Protein AF-A0A1F5BVP2-F1 (afdb_monomer_lite)

Secondary structure (DSSP, 8-state):
-PPPPHHHHHHHHHHHHHHHHSB--SEEEEEEEEEEE-SSSTT--HHHHEEEEEEEEEESPPBPTT-----TT---------TTTHHHHHHTT---STTHHHHHHHHHHHHTT-----STT--------SSSS--

Structure (mmCIF, N/CA/C/O backbone):
data_AF-A0A1F5BVP2-F1
#
_entry.id   AF-A0A1F5BVP2-F1
#
loop_
_atom_site.group_PDB
_atom_site.id
_atom_site.type_symbol
_atom_site.label_atom_id
_atom_site.label_alt_id
_atom_site.label_comp_id
_atom_site.label_asym_id
_atom_site.label_entity_id
_atom_site.label_seq_id
_atom_site.pdbx_PDB_ins_code
_atom_site.Cartn_x
_atom_site.Cartn_y
_atom_site.Cartn_z
_atom_site.occupancy
_atom_site.B_iso_or_equiv
_atom_site.auth_seq_id
_atom_site.auth_comp_id
_atom_site.auth_asym_id
_atom_site.auth_atom_id
_atom_site.pdbx_PDB_model_num
ATOM 1 N N . MET A 1 1 ? 23.539 3.554 -9.976 1.00 44.59 1 MET A N 1
ATOM 2 C CA . MET A 1 1 ? 23.055 4.556 -8.999 1.00 44.59 1 MET A CA 1
ATOM 3 C C . MET A 1 1 ? 23.139 3.922 -7.622 1.00 44.59 1 MET A C 1
ATOM 5 O O . MET A 1 1 ? 22.943 2.713 -7.576 1.00 44.59 1 MET A O 1
ATOM 9 N N . PRO A 1 2 ? 23.491 4.647 -6.545 1.00 49.22 2 PRO A N 1
ATOM 10 C CA . PRO A 1 2 ? 23.452 4.059 -5.210 1.00 49.22 2 PRO A CA 1
ATOM 11 C C . PRO A 1 2 ? 22.021 3.591 -4.922 1.00 49.22 2 PRO A C 1
ATOM 13 O O . PRO A 1 2 ? 21.069 4.352 -5.093 1.00 49.22 2 PRO A O 1
ATOM 16 N N . THR A 1 3 ? 21.877 2.311 -4.592 1.00 74.12 3 THR A N 1
ATOM 17 C CA . THR A 1 3 ? 20.592 1.690 -4.272 1.00 74.12 3 THR A CA 1
ATOM 18 C C . THR A 1 3 ? 20.177 2.165 -2.885 1.00 74.12 3 THR A C 1
ATOM 20 O O . THR A 1 3 ? 20.962 2.023 -1.948 1.00 74.12 3 THR A O 1
ATOM 23 N N . ALA A 1 4 ? 18.986 2.753 -2.756 1.00 81.56 4 ALA A N 1
ATOM 24 C CA . ALA A 1 4 ? 18.463 3.154 -1.452 1.00 81.56 4 ALA A CA 1
ATOM 25 C C . ALA A 1 4 ? 18.375 1.936 -0.517 1.00 81.56 4 ALA A C 1
ATOM 27 O O . ALA A 1 4 ? 18.059 0.827 -0.960 1.00 81.56 4 ALA A O 1
ATOM 28 N N . THR A 1 5 ? 18.662 2.128 0.768 1.00 89.56 5 THR A N 1
ATOM 29 C CA . THR A 1 5 ? 18.527 1.064 1.768 1.00 89.56 5 THR A CA 1
ATOM 30 C C . THR A 1 5 ? 17.052 0.780 2.062 1.00 89.56 5 THR A C 1
ATOM 32 O O . THR A 1 5 ? 16.172 1.596 1.787 1.00 89.56 5 THR A O 1
ATOM 35 N N . ALA A 1 6 ? 16.757 -0.378 2.660 1.00 87.94 6 ALA A N 1
ATOM 36 C CA . ALA A 1 6 ? 15.391 -0.712 3.070 1.00 87.94 6 ALA A CA 1
ATOM 37 C C . ALA A 1 6 ? 14.806 0.312 4.064 1.00 87.94 6 ALA A C 1
ATOM 39 O O . ALA A 1 6 ? 13.617 0.620 4.003 1.00 87.94 6 ALA A O 1
ATOM 40 N N . GLU A 1 7 ? 15.645 0.866 4.943 1.00 92.06 7 GLU A N 1
ATOM 41 C CA . GLU A 1 7 ? 15.257 1.909 5.897 1.00 92.06 7 GLU A CA 1
ATOM 42 C C . GLU A 1 7 ? 14.920 3.223 5.190 1.00 92.06 7 GLU A C 1
ATOM 44 O O . GLU A 1 7 ? 13.901 3.839 5.493 1.00 92.06 7 GLU A O 1
ATOM 49 N N . GLU A 1 8 ? 15.725 3.626 4.204 1.00 94.44 8 GLU A N 1
ATOM 50 C CA . GLU A 1 8 ? 15.470 4.831 3.409 1.00 94.44 8 GLU A CA 1
ATOM 51 C C . GLU A 1 8 ? 14.192 4.705 2.580 1.00 94.44 8 GLU A C 1
ATOM 53 O O . GLU A 1 8 ? 13.422 5.661 2.479 1.00 94.44 8 GLU A O 1
ATOM 58 N N . ILE A 1 9 ? 13.950 3.527 1.999 1.00 94.44 9 ILE A N 1
ATOM 59 C CA . ILE A 1 9 ? 12.724 3.237 1.251 1.00 94.44 9 ILE A CA 1
ATOM 60 C C . ILE A 1 9 ? 11.521 3.352 2.185 1.00 94.44 9 ILE A C 1
ATOM 62 O O . ILE A 1 9 ? 10.595 4.100 1.882 1.00 94.44 9 ILE A O 1
ATOM 66 N N . LEU A 1 10 ? 11.554 2.680 3.340 1.00 95.00 10 LEU A N 1
ATOM 67 C CA . LEU A 1 10 ? 10.464 2.735 4.311 1.00 95.00 10 LEU A CA 1
ATOM 68 C C . LEU A 1 10 ? 10.217 4.165 4.812 1.00 95.00 10 LEU A C 1
ATOM 70 O O . LEU A 1 10 ? 9.066 4.585 4.895 1.00 95.00 10 LEU A O 1
ATOM 74 N N . ALA A 1 11 ? 11.272 4.922 5.120 1.00 95.31 11 ALA A N 1
ATOM 75 C CA . ALA A 1 11 ? 11.150 6.305 5.575 1.00 95.31 11 ALA A CA 1
ATOM 76 C C . ALA A 1 11 ? 10.452 7.188 4.529 1.00 95.31 11 ALA A C 1
ATOM 78 O O . ALA A 1 11 ? 9.521 7.918 4.864 1.00 95.31 11 ALA A O 1
ATOM 79 N N . ARG A 1 12 ? 10.841 7.066 3.252 1.00 94.75 12 ARG A N 1
ATOM 80 C CA . ARG A 1 12 ? 10.196 7.791 2.146 1.00 94.75 12 ARG A CA 1
ATOM 81 C C . ARG A 1 12 ? 8.750 7.353 1.937 1.00 94.75 12 ARG A C 1
ATOM 83 O O . ARG A 1 12 ? 7.893 8.202 1.729 1.00 94.75 12 ARG A O 1
ATOM 90 N N . THR A 1 13 ? 8.463 6.054 2.028 1.00 94.69 13 THR A N 1
ATOM 91 C CA . THR A 1 13 ? 7.091 5.537 1.931 1.00 94.69 13 THR A CA 1
ATOM 92 C C . THR A 1 13 ? 6.204 6.117 3.031 1.00 94.69 13 THR A C 1
ATOM 94 O O . THR A 1 13 ? 5.114 6.595 2.726 1.00 94.69 13 THR A O 1
ATOM 97 N N . LYS A 1 14 ? 6.672 6.132 4.286 1.00 95.69 14 LYS A N 1
ATOM 98 C CA . LYS A 1 14 ? 5.942 6.734 5.412 1.00 95.69 14 LYS A CA 1
ATOM 99 C C . LYS A 1 14 ? 5.672 8.219 5.182 1.00 95.69 14 LYS A C 1
ATOM 101 O O . LYS A 1 14 ? 4.548 8.671 5.371 1.00 95.69 14 LYS A O 1
ATOM 106 N N . GLU A 1 15 ? 6.684 8.963 4.735 1.00 95.00 15 GLU A N 1
ATOM 107 C CA . GLU A 1 15 ? 6.562 10.396 4.457 1.00 95.00 15 GLU A CA 1
ATOM 108 C C . GLU A 1 15 ? 5.532 10.688 3.355 1.00 95.00 15 GLU A C 1
ATOM 110 O O . GLU A 1 15 ? 4.667 11.547 3.539 1.00 95.00 15 GLU A O 1
ATOM 115 N N . SER A 1 16 ? 5.601 9.981 2.222 1.00 93.81 16 SER A N 1
ATOM 116 C CA . SER A 1 16 ? 4.639 10.141 1.123 1.00 93.81 16 SER A CA 1
ATOM 117 C C . SER A 1 16 ? 3.224 9.781 1.563 1.00 93.81 16 SER A C 1
ATOM 119 O O . SER A 1 16 ? 2.304 10.578 1.390 1.00 93.81 16 SER A O 1
ATOM 121 N N . TYR A 1 17 ? 3.058 8.625 2.207 1.00 94.81 17 TYR A N 1
ATOM 122 C CA . TYR A 1 17 ? 1.751 8.149 2.643 1.00 94.81 17 TYR A CA 1
ATOM 123 C C . TYR A 1 17 ? 1.088 9.112 3.643 1.00 94.81 17 TYR A C 1
ATOM 125 O O . TYR A 1 17 ? -0.097 9.426 3.503 1.00 94.81 17 TYR A O 1
ATOM 133 N N . LEU A 1 18 ? 1.859 9.665 4.589 1.00 95.25 18 LEU A N 1
ATOM 134 C CA . LEU A 1 18 ? 1.386 10.685 5.527 1.00 95.25 18 LEU A CA 1
ATOM 135 C C . LEU A 1 18 ? 0.937 11.965 4.812 1.00 95.25 18 LEU A C 1
ATOM 137 O O . LEU A 1 18 ? -0.147 12.479 5.092 1.00 95.25 18 LEU A O 1
ATOM 141 N N . LYS A 1 19 ? 1.730 12.473 3.862 1.00 94.69 19 LYS A N 1
ATOM 142 C CA . LYS A 1 19 ? 1.380 13.686 3.104 1.00 94.69 19 LYS A CA 1
ATOM 143 C C . LYS A 1 19 ? 0.131 13.492 2.250 1.00 94.69 19 LYS A C 1
ATOM 145 O O . LYS A 1 19 ? -0.680 14.409 2.149 1.00 94.69 19 LYS A O 1
ATOM 150 N N . GLU A 1 20 ? -0.046 12.325 1.650 1.00 93.50 20 GLU A N 1
ATOM 151 C CA . GLU A 1 20 ? -1.159 12.056 0.736 1.00 93.50 20 GLU A CA 1
ATOM 152 C C . GLU A 1 20 ? -2.471 11.760 1.477 1.00 93.50 20 GLU A C 1
ATOM 154 O O . GLU A 1 20 ? -3.537 12.258 1.096 1.00 93.50 20 GLU A O 1
ATOM 159 N N . THR A 1 21 ? -2.397 11.007 2.579 1.00 93.56 21 THR A N 1
ATOM 160 C CA . THR A 1 21 ? -3.580 10.469 3.273 1.00 93.56 21 THR A CA 1
ATOM 161 C C . THR A 1 21 ? -3.860 11.127 4.626 1.00 93.56 21 THR A C 1
ATOM 163 O O . THR A 1 21 ? -5.012 11.179 5.060 1.00 93.56 21 THR A O 1
ATOM 166 N N . GLY A 1 22 ? -2.834 11.662 5.296 1.00 94.94 22 GLY A N 1
ATOM 167 C CA . GLY A 1 22 ? -2.902 12.143 6.680 1.00 94.94 22 GLY A CA 1
ATOM 168 C C . GLY A 1 22 ? -2.763 11.049 7.747 1.00 94.94 22 GLY A C 1
ATOM 169 O O . GLY A 1 22 ? -3.060 11.319 8.909 1.00 94.94 22 GLY A O 1
ATOM 170 N N . TYR A 1 23 ? -2.347 9.837 7.372 1.00 94.44 23 TYR A N 1
ATOM 171 C CA . TYR A 1 23 ? -2.111 8.711 8.282 1.00 94.44 23 TYR A CA 1
ATOM 172 C C . TYR A 1 23 ? -0.627 8.340 8.269 1.00 94.44 23 TYR A C 1
ATOM 174 O O . TYR A 1 23 ? -0.061 8.201 7.189 1.00 94.44 23 TYR A O 1
ATOM 182 N N . GLY A 1 24 ? 0.009 8.182 9.431 1.00 87.44 24 GLY A N 1
ATOM 183 C CA . GLY A 1 24 ? 1.472 8.041 9.507 1.00 87.44 24 GLY A CA 1
ATOM 184 C C . GLY A 1 24 ? 1.939 6.947 10.454 1.00 87.44 24 GLY A C 1
ATOM 185 O O . GLY A 1 24 ? 2.364 5.871 10.012 1.00 87.44 24 GLY A O 1
ATOM 186 N N . GLU A 1 25 ? 1.893 7.239 11.751 1.00 89.00 25 GLU A N 1
ATOM 187 C CA . GLU A 1 25 ? 2.333 6.314 12.799 1.00 89.00 25 GLU A CA 1
ATOM 188 C C . GLU A 1 25 ? 1.547 5.003 12.785 1.00 89.00 25 GLU A C 1
ATOM 190 O O . GLU A 1 25 ? 0.345 4.996 12.540 1.00 89.00 25 GLU A O 1
ATOM 195 N N . GLY A 1 26 ? 2.241 3.886 13.017 1.00 93.06 26 GLY A N 1
ATOM 196 C CA . GLY A 1 26 ? 1.667 2.542 12.980 1.00 93.06 26 GLY A CA 1
ATOM 197 C C . GLY A 1 26 ? 2.700 1.459 12.663 1.00 93.06 26 GLY A C 1
ATOM 198 O O . GLY A 1 26 ? 3.913 1.695 12.624 1.00 93.06 26 GLY A O 1
ATOM 199 N N . ASN A 1 27 ? 2.214 0.250 12.398 1.00 95.50 27 ASN A N 1
ATOM 200 C CA . ASN A 1 27 ? 3.040 -0.909 12.072 1.00 95.50 27 ASN A CA 1
ATOM 201 C C . ASN A 1 27 ? 3.220 -1.045 10.560 1.00 95.50 27 ASN A C 1
ATOM 203 O O . ASN A 1 27 ? 2.243 -1.010 9.819 1.00 95.50 27 ASN A O 1
ATOM 207 N N . TRP A 1 28 ? 4.457 -1.261 10.106 1.00 96.12 28 TRP A N 1
ATOM 208 C CA . TRP A 1 28 ? 4.796 -1.354 8.683 1.00 96.12 28 TRP A CA 1
ATOM 209 C C . TRP A 1 28 ? 5.530 -2.660 8.385 1.00 96.12 28 TRP A C 1
ATOM 211 O O . TRP A 1 28 ? 6.601 -2.924 8.927 1.00 96.12 28 TRP A O 1
ATOM 221 N N . SER A 1 29 ? 4.959 -3.480 7.506 1.00 95.31 29 SER A N 1
ATOM 222 C CA . SER A 1 29 ? 5.518 -4.768 7.088 1.00 95.31 29 SER A CA 1
ATOM 223 C C . SER A 1 29 ? 5.826 -4.767 5.599 1.00 95.31 29 SER A C 1
ATOM 225 O O . SER A 1 29 ? 4.946 -4.505 4.784 1.00 95.31 29 SER A O 1
ATOM 227 N N . TYR A 1 30 ? 7.057 -5.109 5.224 1.00 95.12 30 TYR A N 1
ATOM 228 C CA . TYR A 1 30 ? 7.437 -5.227 3.817 1.00 95.12 30 TYR A CA 1
ATOM 229 C C . TYR A 1 30 ? 6.758 -6.434 3.152 1.00 95.12 30 TYR A C 1
ATOM 231 O O . TYR A 1 30 ? 6.756 -7.537 3.706 1.00 95.12 30 TYR A O 1
ATOM 239 N N . LEU A 1 31 ? 6.190 -6.225 1.962 1.00 94.25 31 LEU A N 1
ATOM 240 C CA . LEU A 1 31 ? 5.498 -7.255 1.179 1.00 94.25 31 LEU A CA 1
ATOM 241 C C . LEU A 1 31 ? 6.309 -7.742 -0.031 1.00 94.25 31 LEU A C 1
ATOM 243 O O . LEU A 1 31 ? 5.982 -8.783 -0.595 1.00 94.25 31 LEU A O 1
ATOM 247 N N . GLY A 1 32 ? 7.360 -7.017 -0.423 1.00 92.00 32 GLY A N 1
ATOM 248 C CA . GLY A 1 32 ? 8.136 -7.278 -1.635 1.00 92.00 32 GLY A CA 1
ATOM 249 C C . GLY A 1 32 ? 8.161 -6.066 -2.563 1.00 92.00 32 GLY A C 1
ATOM 250 O O . GLY A 1 32 ? 7.814 -4.956 -2.166 1.00 92.00 32 GLY A O 1
ATOM 251 N N . HIS A 1 33 ? 8.576 -6.274 -3.807 1.00 92.38 33 HIS A N 1
ATOM 252 C CA . HIS A 1 33 ? 8.532 -5.249 -4.845 1.00 92.38 33 HIS A CA 1
ATOM 253 C C . HIS A 1 33 ? 8.118 -5.863 -6.179 1.00 92.38 33 HIS A C 1
ATOM 255 O O . HIS A 1 33 ? 8.280 -7.066 -6.389 1.00 92.38 33 HIS A O 1
ATOM 261 N N . VAL A 1 34 ? 7.608 -5.022 -7.070 1.00 89.06 34 VAL A N 1
ATOM 262 C CA . VAL A 1 34 ? 7.450 -5.340 -8.492 1.00 89.06 34 VAL A CA 1
ATOM 263 C C . VAL A 1 34 ? 8.311 -4.394 -9.315 1.00 89.06 34 VAL A C 1
ATOM 265 O O . VAL A 1 34 ? 8.568 -3.266 -8.897 1.00 89.06 34 VAL A O 1
ATOM 268 N N . MET A 1 35 ? 8.764 -4.844 -10.478 1.00 87.81 35 MET A N 1
ATOM 269 C CA . MET A 1 35 ? 9.466 -3.980 -11.421 1.00 87.81 35 MET A CA 1
ATOM 270 C C . MET A 1 35 ? 8.435 -3.251 -12.280 1.00 87.81 35 MET A C 1
ATOM 272 O O . MET A 1 35 ? 7.626 -3.892 -12.949 1.00 87.81 35 MET A O 1
ATOM 276 N N . ILE A 1 36 ? 8.453 -1.919 -12.255 1.00 83.62 36 ILE A N 1
ATOM 277 C CA . ILE A 1 36 ? 7.587 -1.074 -13.083 1.00 83.62 36 ILE A CA 1
ATOM 278 C C . ILE A 1 36 ? 8.382 -0.477 -14.240 1.00 83.62 36 ILE A C 1
ATOM 280 O O . ILE A 1 36 ? 9.503 -0.001 -14.057 1.00 83.62 36 ILE A O 1
ATOM 284 N N . GLU A 1 37 ? 7.811 -0.506 -15.441 1.00 77.88 37 GLU A N 1
ATOM 285 C CA . GLU A 1 37 ? 8.425 0.101 -16.620 1.00 77.88 37 GLU A CA 1
ATOM 286 C C . GLU A 1 37 ? 8.486 1.627 -16.463 1.00 77.88 37 GLU A C 1
ATOM 288 O O . GLU A 1 37 ? 7.525 2.266 -16.040 1.00 77.88 37 GLU A O 1
ATOM 293 N N . THR A 1 38 ? 9.615 2.235 -16.831 1.00 69.31 38 THR A N 1
ATOM 294 C CA . THR A 1 38 ? 9.805 3.690 -16.718 1.00 69.31 38 THR A CA 1
ATOM 295 C C . THR A 1 38 ? 9.437 4.470 -17.980 1.00 69.31 38 THR A C 1
ATOM 297 O O . THR A 1 38 ? 9.643 5.682 -18.027 1.00 69.31 38 THR A O 1
ATOM 300 N N . GLY A 1 39 ? 8.935 3.800 -19.028 1.00 63.16 39 GLY A N 1
ATOM 301 C CA . GLY A 1 39 ? 8.502 4.400 -20.301 1.00 63.16 39 GLY A CA 1
ATOM 302 C C . GLY A 1 39 ? 9.588 5.168 -21.071 1.00 63.16 39 GLY A C 1
ATOM 303 O O . GLY A 1 39 ? 9.313 5.788 -22.098 1.00 63.16 39 GLY A O 1
ATOM 304 N N . LYS A 1 40 ? 10.834 5.160 -20.582 1.00 60.72 40 LYS A N 1
ATOM 305 C CA . LYS A 1 40 ? 11.930 6.000 -21.079 1.00 60.72 40 LYS A CA 1
ATOM 306 C C . LYS A 1 40 ? 12.545 5.473 -22.379 1.00 60.72 40 LYS A C 1
ATOM 308 O O . LYS A 1 40 ? 13.167 6.240 -23.112 1.00 60.72 40 LYS A O 1
ATOM 313 N N . TYR A 1 41 ? 12.356 4.190 -22.682 1.00 61.06 41 TYR A N 1
ATOM 314 C CA . TYR A 1 41 ? 12.954 3.519 -23.833 1.00 61.06 41 TYR A CA 1
ATOM 315 C C . TYR A 1 41 ? 11.909 2.638 -24.526 1.00 61.06 41 TYR A C 1
ATOM 317 O O . TYR A 1 41 ? 11.343 1.740 -23.912 1.00 61.06 41 TYR A O 1
ATOM 325 N N . ARG A 1 42 ? 11.639 2.885 -25.817 1.00 58.44 42 ARG A N 1
ATOM 326 C CA . ARG A 1 42 ? 10.715 2.045 -26.599 1.00 58.44 42 ARG A CA 1
ATOM 327 C C . ARG A 1 42 ? 11.263 0.620 -26.696 1.00 58.44 42 ARG A C 1
ATOM 329 O O . ARG A 1 42 ? 12.360 0.436 -27.215 1.00 58.44 42 ARG A O 1
ATOM 336 N N . GLY A 1 43 ? 10.474 -0.361 -26.257 1.00 61.25 43 GLY A N 1
ATOM 337 C CA . GLY A 1 43 ? 10.827 -1.784 -26.308 1.00 61.25 43 GLY A CA 1
ATOM 338 C C . GLY A 1 43 ? 11.653 -2.286 -25.120 1.00 61.25 43 GLY A C 1
ATOM 339 O O . GLY A 1 43 ? 12.064 -3.440 -25.136 1.00 61.25 43 GLY A O 1
ATOM 340 N N . ALA A 1 44 ? 11.894 -1.447 -24.110 1.00 61.28 44 ALA A N 1
ATOM 341 C CA . ALA A 1 44 ? 12.541 -1.859 -22.873 1.00 61.28 44 ALA A CA 1
ATOM 342 C C . ALA A 1 44 ? 11.537 -2.509 -21.918 1.00 61.28 44 ALA A C 1
ATOM 344 O O . ALA A 1 44 ? 10.546 -1.884 -21.546 1.00 61.28 44 ALA A O 1
ATOM 345 N N . GLY A 1 45 ? 11.819 -3.738 -21.489 1.00 65.19 45 GLY A N 1
ATOM 346 C CA . GLY A 1 45 ? 11.042 -4.392 -20.443 1.00 65.19 45 GLY A CA 1
ATOM 347 C C . GLY A 1 45 ? 11.418 -3.894 -19.038 1.00 65.19 45 GLY A C 1
ATOM 348 O O . GLY A 1 45 ? 12.472 -3.272 -18.850 1.00 65.19 45 GLY A O 1
ATOM 349 N N . PRO A 1 46 ? 10.602 -4.211 -18.016 1.00 70.56 46 PRO A N 1
ATOM 350 C CA . PRO A 1 46 ? 10.940 -3.959 -16.614 1.00 70.56 46 PRO A CA 1
ATOM 351 C C . PRO A 1 46 ? 12.280 -4.575 -16.174 1.00 70.56 46 PRO A C 1
ATOM 353 O O . P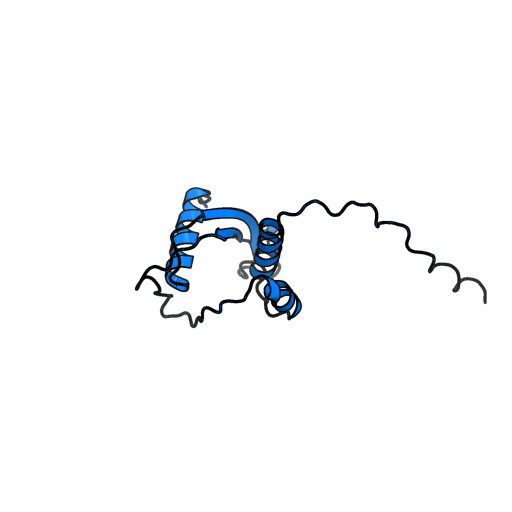RO A 1 46 ? 12.920 -4.046 -15.268 1.00 70.56 46 PRO A O 1
ATOM 356 N N . ASP A 1 47 ? 12.726 -5.644 -16.835 1.00 71.19 47 ASP A N 1
ATOM 357 C CA . ASP A 1 47 ? 13.988 -6.327 -16.527 1.00 71.19 47 ASP A CA 1
ATOM 358 C C . ASP A 1 47 ? 15.229 -5.529 -16.961 1.00 71.19 47 ASP A C 1
ATOM 360 O O . ASP A 1 47 ? 16.274 -5.608 -16.317 1.00 71.19 47 ASP A O 1
ATOM 364 N N . ASP A 1 48 ? 15.108 -4.712 -18.012 1.00 69.62 48 ASP A N 1
ATOM 365 C CA . ASP A 1 48 ? 16.224 -3.931 -18.556 1.00 69.62 48 ASP A CA 1
ATOM 366 C C . ASP A 1 48 ? 16.270 -2.509 -17.977 1.00 69.62 48 ASP A C 1
ATOM 368 O O . ASP A 1 48 ? 17.340 -1.937 -17.750 1.00 69.62 48 ASP A O 1
ATOM 372 N N . HIS A 1 49 ? 15.093 -1.912 -17.751 1.00 71.62 49 HIS A N 1
ATOM 373 C CA . HIS A 1 49 ? 14.951 -0.492 -17.410 1.00 71.62 49 HIS A CA 1
ATOM 374 C C . HIS A 1 49 ? 13.830 -0.196 -16.403 1.00 71.62 49 HIS A C 1
ATOM 376 O O . HIS A 1 49 ? 13.378 0.952 -16.286 1.00 71.62 49 HIS A O 1
ATOM 382 N N . GLY A 1 50 ? 13.358 -1.213 -15.686 1.00 77.12 50 GLY A N 1
ATOM 383 C CA . GLY A 1 50 ? 12.349 -1.033 -14.657 1.00 77.12 50 GLY A CA 1
ATOM 384 C C . GLY A 1 50 ? 12.902 -0.379 -13.394 1.00 77.12 50 GLY A C 1
ATOM 385 O O . GLY A 1 50 ? 14.096 -0.436 -13.094 1.00 77.12 50 GLY A O 1
ATOM 386 N N . LEU A 1 51 ? 12.006 0.236 -12.629 1.00 84.12 51 LEU A N 1
ATOM 387 C CA . LEU A 1 51 ? 12.275 0.651 -11.256 1.00 84.12 51 LEU A CA 1
ATOM 388 C C . LEU A 1 51 ? 11.529 -0.268 -10.288 1.00 84.12 51 LEU A C 1
ATOM 390 O O . LEU A 1 51 ? 10.404 -0.669 -10.582 1.00 84.12 51 LEU A O 1
ATOM 394 N N . PRO A 1 52 ? 12.119 -0.597 -9.131 1.00 88.19 52 PRO A N 1
ATOM 395 C CA . PRO A 1 52 ? 11.415 -1.366 -8.121 1.00 88.19 52 PRO A CA 1
ATOM 396 C C . PRO A 1 52 ? 10.366 -0.487 -7.424 1.00 88.19 52 PRO A C 1
ATOM 398 O O . PRO A 1 52 ? 10.693 0.505 -6.772 1.00 88.19 52 PRO A O 1
ATOM 401 N N . ALA A 1 53 ? 9.099 -0.880 -7.526 1.00 89.94 53 ALA A N 1
ATOM 402 C CA . ALA A 1 53 ? 8.010 -0.367 -6.707 1.00 89.94 53 ALA A CA 1
ATOM 403 C C . ALA A 1 53 ? 7.886 -1.240 -5.451 1.00 89.94 53 ALA A C 1
ATOM 405 O O . ALA A 1 53 ? 7.369 -2.359 -5.499 1.00 89.94 53 ALA A O 1
ATOM 406 N N . HIS A 1 54 ? 8.416 -0.748 -4.332 1.00 93.12 54 HIS A N 1
ATOM 407 C CA . HIS A 1 54 ? 8.390 -1.442 -3.045 1.00 93.12 54 HIS A CA 1
ATOM 408 C C . HIS A 1 54 ? 7.014 -1.328 -2.381 1.00 93.12 54 HIS A C 1
ATOM 410 O O . HIS A 1 54 ? 6.442 -0.244 -2.302 1.00 93.12 54 HIS A O 1
ATOM 416 N N . MET A 1 55 ? 6.501 -2.449 -1.877 1.00 94.56 55 MET A N 1
ATOM 417 C CA . MET A 1 55 ? 5.154 -2.571 -1.320 1.00 94.56 55 MET A CA 1
ATOM 418 C C . MET A 1 55 ? 5.209 -2.862 0.178 1.00 94.56 55 MET A C 1
ATOM 420 O O . MET A 1 55 ? 6.016 -3.673 0.644 1.00 94.56 55 MET A O 1
ATOM 424 N N . PHE A 1 56 ? 4.302 -2.241 0.927 1.00 95.75 56 PHE A N 1
ATOM 425 C CA . PHE A 1 56 ? 4.211 -2.375 2.375 1.00 95.75 56 PHE A CA 1
ATOM 426 C C . PHE A 1 56 ? 2.755 -2.552 2.805 1.00 95.75 56 PHE A C 1
ATOM 428 O O . PHE A 1 56 ? 1.851 -1.960 2.224 1.00 95.75 56 PHE A O 1
ATOM 435 N N . LEU A 1 57 ? 2.543 -3.347 3.851 1.00 95.81 57 LEU A N 1
ATOM 436 C CA . LEU A 1 57 ? 1.302 -3.377 4.612 1.00 95.81 57 LEU A CA 1
ATOM 437 C C . LEU A 1 57 ? 1.476 -2.477 5.834 1.00 95.81 57 LEU A C 1
ATOM 439 O O . LEU A 1 57 ? 2.321 -2.765 6.685 1.00 95.81 57 LEU A O 1
ATOM 443 N N . ALA A 1 58 ? 0.664 -1.428 5.910 1.00 95.88 58 ALA A N 1
ATOM 444 C CA . ALA A 1 58 ? 0.553 -0.574 7.081 1.00 95.88 58 ALA A CA 1
ATOM 445 C C . ALA A 1 58 ? -0.709 -0.937 7.882 1.00 95.88 58 ALA A C 1
ATOM 447 O O . ALA A 1 58 ? -1.788 -1.087 7.308 1.00 95.88 58 ALA A O 1
ATOM 448 N N . THR A 1 59 ? -0.585 -1.098 9.198 1.00 95.19 59 THR A N 1
ATOM 449 C CA . THR A 1 59 ? -1.699 -1.429 10.104 1.00 95.19 59 THR A CA 1
ATOM 450 C C . THR A 1 59 ? -1.648 -0.576 11.359 1.00 95.19 59 THR A C 1
ATOM 452 O O . THR A 1 59 ? -0.573 -0.123 11.743 1.00 95.19 59 THR A O 1
ATOM 455 N N . GLU A 1 60 ? -2.798 -0.420 12.023 1.00 94.69 60 GLU A N 1
ATOM 456 C CA . GLU A 1 60 ? -2.917 0.382 13.255 1.00 94.69 60 GLU A CA 1
ATOM 457 C C . GLU A 1 60 ? -2.445 1.824 13.036 1.00 94.69 60 GLU A C 1
ATOM 459 O O . GLU A 1 60 ? -1.727 2.394 13.848 1.00 94.69 60 GLU A O 1
ATOM 464 N N . LEU A 1 61 ? -2.821 2.380 11.882 1.00 94.81 61 LEU A N 1
ATOM 465 C CA . LEU A 1 61 ? -2.417 3.716 11.485 1.00 94.81 61 LEU A CA 1
ATOM 466 C C . LEU A 1 61 ? -3.153 4.789 12.289 1.00 94.81 61 LEU A C 1
ATOM 468 O O . LEU A 1 61 ? -4.386 4.791 12.354 1.00 94.81 61 LEU A O 1
ATOM 472 N N . GLU A 1 62 ? -2.405 5.750 12.813 1.00 93.94 62 GLU A N 1
ATOM 473 C CA . GLU A 1 62 ? -2.947 6.926 13.481 1.00 93.94 62 GLU A CA 1
ATOM 474 C C . GLU A 1 62 ? -3.111 8.092 12.505 1.00 93.94 62 GLU A C 1
ATOM 476 O O . GLU A 1 62 ? -2.300 8.311 11.601 1.00 93.94 62 GLU A O 1
ATOM 481 N N . LYS A 1 63 ? -4.196 8.848 12.690 1.00 93.19 63 LYS A N 1
ATOM 482 C CA . LYS A 1 63 ? -4.462 10.054 11.910 1.00 93.19 63 LYS A CA 1
ATOM 483 C C . LYS A 1 63 ? -3.743 11.241 12.535 1.00 93.19 63 LYS A C 1
ATOM 485 O O . LYS A 1 63 ? -3.992 11.581 13.690 1.00 93.19 63 LYS A O 1
ATOM 490 N N . GLU A 1 64 ? -2.964 11.946 11.730 1.00 93.38 64 GLU A N 1
ATOM 491 C CA . GLU A 1 64 ? -2.229 13.131 12.157 1.00 93.38 64 GLU A CA 1
ATOM 492 C C . GLU A 1 64 ? -2.921 14.400 11.648 1.00 93.38 64 GLU A C 1
ATOM 494 O O . GLU A 1 64 ? -3.068 14.651 10.445 1.00 93.38 64 GLU A O 1
ATOM 499 N N . ALA A 1 65 ? -3.401 15.219 12.585 1.00 87.94 65 ALA A N 1
ATOM 500 C CA . ALA A 1 65 ? -4.131 16.435 12.258 1.00 87.94 65 ALA A CA 1
ATOM 501 C C . ALA A 1 65 ? -3.244 17.425 11.482 1.00 87.94 65 ALA A C 1
ATOM 503 O O . ALA A 1 65 ? -2.175 17.814 11.940 1.00 87.94 65 ALA A O 1
ATOM 504 N N . GLY A 1 66 ? -3.717 17.862 10.311 1.00 87.19 66 GLY A N 1
ATOM 505 C CA . GLY A 1 66 ? -3.012 18.840 9.475 1.00 87.19 66 GLY A CA 1
ATOM 506 C C . GLY A 1 66 ? -1.815 18.290 8.690 1.00 87.19 66 GLY A C 1
ATOM 507 O O . GLY A 1 66 ? -1.170 19.062 7.989 1.00 87.19 66 GLY A O 1
ATOM 508 N 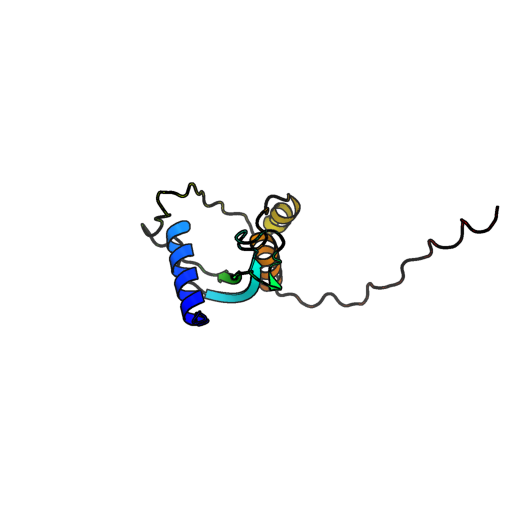N . ALA A 1 67 ? -1.535 16.984 8.763 1.00 90.69 67 ALA A N 1
ATOM 509 C CA . ALA A 1 67 ? -0.406 16.379 8.055 1.00 90.69 67 ALA A CA 1
ATOM 510 C C . ALA A 1 67 ? -0.669 16.152 6.556 1.00 90.69 67 ALA A C 1
ATOM 512 O O . ALA A 1 67 ? 0.264 16.177 5.752 1.00 90.69 67 ALA A O 1
ATOM 513 N N . ARG A 1 68 ? -1.941 15.977 6.165 1.00 91.69 68 ARG A N 1
ATOM 514 C CA . ARG A 1 68 ? -2.322 15.805 4.758 1.00 91.69 68 ARG A CA 1
ATOM 515 C C . ARG A 1 68 ? -2.011 17.073 3.958 1.00 91.69 68 ARG A C 1
ATOM 517 O O . ARG A 1 68 ? -2.677 18.096 4.112 1.00 91.69 68 ARG A O 1
ATOM 524 N N . ASN A 1 69 ? -1.036 16.968 3.068 1.00 92.00 69 ASN A N 1
ATOM 525 C CA . ASN A 1 69 ? -0.533 18.022 2.200 1.00 92.00 69 ASN A CA 1
ATOM 526 C C . ASN A 1 69 ? 0.036 17.400 0.902 1.00 92.00 69 ASN A C 1
ATOM 528 O O . ASN A 1 69 ? 1.261 17.352 0.739 1.00 92.00 69 ASN A O 1
ATOM 532 N N . PRO A 1 70 ? -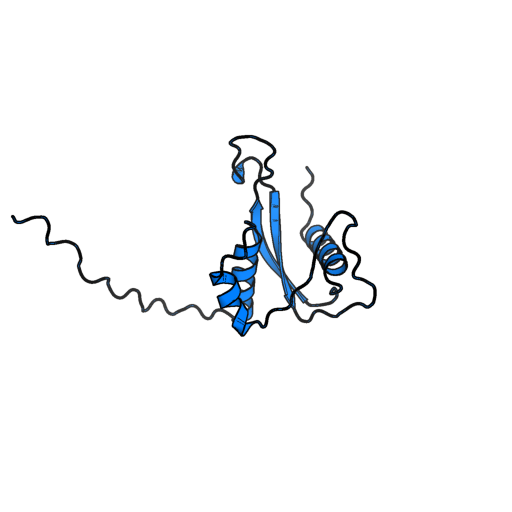0.827 16.876 0.006 1.00 89.25 70 PRO A N 1
ATOM 533 C CA . PRO A 1 70 ? -0.396 16.278 -1.256 1.00 89.25 70 PRO A CA 1
ATOM 534 C C . PRO A 1 70 ? 0.285 17.315 -2.157 1.00 89.25 70 PRO A C 1
ATOM 536 O O . PRO A 1 70 ? 0.168 18.529 -1.953 1.00 89.25 70 PRO A O 1
ATOM 539 N N . ASN A 1 71 ? 1.005 16.846 -3.175 1.00 89.25 71 ASN A N 1
ATOM 540 C CA . ASN A 1 71 ? 1.662 17.735 -4.123 1.00 89.25 71 ASN A CA 1
ATOM 541 C C . ASN A 1 71 ? 0.628 18.632 -4.823 1.00 89.25 71 ASN A C 1
ATOM 543 O O . ASN A 1 71 ? -0.427 18.175 -5.250 1.00 89.25 71 ASN A O 1
ATOM 547 N N . LYS A 1 72 ? 0.942 19.920 -5.000 1.00 88.94 72 LYS A N 1
ATOM 548 C CA . LYS A 1 72 ? 0.025 20.899 -5.615 1.00 88.94 72 LYS A CA 1
ATOM 549 C C . LYS A 1 72 ? -0.367 20.554 -7.055 1.00 88.94 72 LYS A C 1
ATOM 551 O O . LYS A 1 72 ? -1.362 21.073 -7.547 1.00 88.94 72 LYS A O 1
ATOM 556 N N . ASN A 1 73 ? 0.433 19.724 -7.720 1.00 91.56 73 ASN A N 1
ATOM 557 C CA . ASN A 1 73 ? 0.190 19.271 -9.087 1.00 91.56 73 ASN A CA 1
ATOM 558 C C . ASN A 1 73 ? -0.593 17.947 -9.157 1.00 91.56 73 ASN A C 1
ATOM 560 O O . ASN A 1 73 ? -0.830 17.450 -10.254 1.00 91.56 73 ASN A O 1
ATOM 564 N N . GLU A 1 74 ? -0.976 17.368 -8.018 1.00 84.62 74 GLU A N 1
ATOM 565 C CA . GLU A 1 74 ? -1.723 16.114 -7.934 1.00 84.62 74 GLU A CA 1
ATOM 566 C C . GLU A 1 74 ? -3.169 16.389 -7.516 1.00 84.62 74 GLU A C 1
ATOM 568 O O . GLU A 1 74 ? -3.439 17.093 -6.542 1.00 84.62 74 GLU A O 1
ATOM 573 N N . ILE A 1 75 ? -4.115 15.811 -8.255 1.00 86.62 75 ILE A N 1
ATOM 574 C CA . ILE A 1 75 ? -5.521 15.762 -7.856 1.00 86.62 75 ILE A CA 1
ATOM 575 C C . ILE A 1 75 ? -5.752 14.370 -7.291 1.00 86.62 75 ILE A C 1
ATOM 577 O O . ILE A 1 75 ? -5.672 13.383 -8.018 1.00 86.62 75 ILE A O 1
ATOM 581 N N . MET A 1 76 ? -6.008 14.300 -5.989 1.00 86.94 76 MET A N 1
ATOM 582 C CA . MET A 1 76 ? -6.138 13.036 -5.279 1.00 86.94 76 MET A CA 1
ATOM 583 C C . MET A 1 76 ? -7.221 13.122 -4.211 1.00 86.94 76 MET A C 1
ATOM 585 O O . MET A 1 76 ? -7.301 14.095 -3.451 1.00 86.94 76 MET A O 1
ATOM 589 N N . GLU A 1 77 ? -8.006 12.056 -4.122 1.00 87.50 77 GLU A N 1
ATOM 590 C CA . GLU A 1 77 ? -8.986 11.812 -3.074 1.00 87.50 77 GLU A CA 1
ATOM 591 C C . GLU A 1 77 ? -8.660 10.485 -2.383 1.00 87.50 77 GLU A C 1
ATOM 593 O O . GLU A 1 77 ? -8.236 9.526 -3.027 1.00 87.50 77 GLU A O 1
ATOM 598 N N . THR A 1 78 ? -8.827 10.441 -1.062 1.00 87.69 78 THR A N 1
ATOM 599 C CA . THR A 1 78 ? -8.621 9.221 -0.276 1.00 87.69 78 THR A CA 1
ATOM 600 C C . THR A 1 78 ? -9.974 8.589 0.008 1.00 87.69 78 THR A C 1
ATOM 602 O O . THR A 1 78 ? -10.800 9.182 0.701 1.00 87.69 78 THR A O 1
ATOM 605 N N . VAL A 1 79 ? -10.180 7.378 -0.504 1.00 89.31 79 VAL A N 1
ATOM 606 C CA . VAL A 1 79 ? -11.389 6.584 -0.271 1.00 89.31 79 VAL A CA 1
ATOM 607 C C . VAL A 1 79 ? -11.052 5.431 0.665 1.00 89.31 79 VAL A C 1
ATOM 609 O O . VAL A 1 79 ? -10.059 4.733 0.470 1.00 89.31 79 VAL A O 1
ATOM 612 N N . PHE A 1 80 ? -11.891 5.231 1.678 1.00 91.06 80 PHE A N 1
ATOM 613 C CA . PHE A 1 80 ? -11.783 4.102 2.596 1.00 91.06 80 PHE A CA 1
ATOM 614 C C . PHE A 1 80 ? -12.800 3.043 2.206 1.00 91.06 80 PHE A C 1
ATOM 616 O O . PHE A 1 80 ? -13.981 3.346 2.050 1.00 91.06 80 PHE A O 1
ATOM 623 N N . VAL A 1 81 ? -12.330 1.809 2.072 1.00 90.38 81 VAL A N 1
ATOM 624 C CA . VAL A 1 81 ? -13.158 0.656 1.725 1.00 90.38 81 VAL A CA 1
ATOM 625 C C . VAL A 1 81 ? -13.076 -0.352 2.873 1.00 90.38 81 VAL A C 1
ATOM 627 O O . VAL A 1 81 ? -11.964 -0.656 3.321 1.00 90.38 81 VAL A O 1
ATOM 630 N N . PRO A 1 82 ? -14.212 -0.870 3.367 1.00 91.69 82 PRO A N 1
ATOM 631 C CA . PRO A 1 82 ? -14.227 -1.984 4.306 1.00 91.69 82 PRO A CA 1
ATOM 632 C C . PRO A 1 82 ? -13.443 -3.197 3.779 1.00 91.69 82 PRO A C 1
ATOM 634 O O . PRO A 1 82 ? -13.475 -3.531 2.596 1.00 91.69 82 PRO A O 1
ATOM 637 N N . LEU A 1 83 ? -12.698 -3.868 4.659 1.00 89.56 83 LEU A N 1
ATOM 638 C CA . LEU A 1 83 ? -11.796 -4.956 4.257 1.00 89.56 83 LEU A CA 1
ATOM 639 C C . LEU A 1 83 ? -12.537 -6.163 3.651 1.00 89.56 83 LEU A C 1
ATOM 641 O O . LEU A 1 83 ? -11.995 -6.868 2.796 1.00 89.56 83 LEU A O 1
ATOM 645 N N . ASP A 1 84 ? -13.755 -6.422 4.112 1.00 89.12 84 ASP A N 1
ATOM 646 C CA . ASP A 1 84 ? -14.653 -7.463 3.616 1.00 89.12 84 ASP A 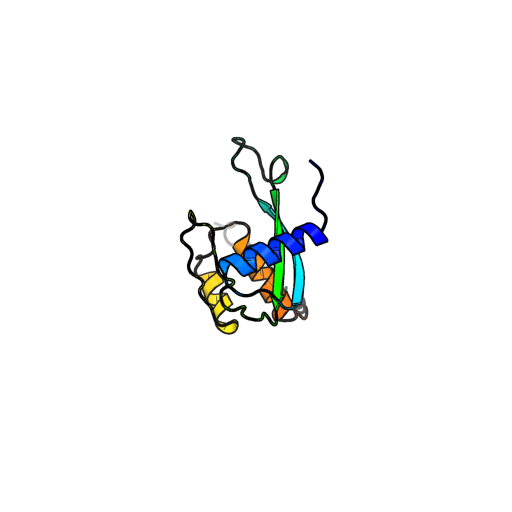CA 1
ATOM 647 C C . ASP A 1 84 ? -15.149 -7.184 2.191 1.00 89.12 84 ASP A C 1
ATOM 649 O O . ASP A 1 84 ? -15.213 -8.118 1.392 1.00 89.12 84 ASP A O 1
ATOM 653 N N . GLU A 1 85 ? -15.360 -5.915 1.839 1.00 90.75 85 GLU A N 1
ATOM 654 C CA . GLU A 1 85 ? -15.735 -5.458 0.489 1.00 90.75 85 GLU A CA 1
ATOM 655 C C . GLU A 1 85 ? -14.537 -5.382 -0.477 1.00 90.75 85 GLU A C 1
ATOM 657 O O . GLU A 1 85 ? -14.691 -5.280 -1.693 1.00 90.75 85 GLU A O 1
ATOM 662 N N . PHE A 1 86 ? -13.304 -5.454 0.031 1.00 90.06 86 PHE A N 1
ATOM 663 C CA . PHE A 1 86 ? -12.116 -5.165 -0.777 1.00 90.06 86 PHE A CA 1
ATOM 664 C C . PHE A 1 86 ? -11.842 -6.191 -1.893 1.00 90.06 86 PHE A C 1
ATOM 666 O O . PHE A 1 86 ? -11.160 -5.867 -2.863 1.00 90.06 86 PHE A O 1
ATOM 673 N N . ASN A 1 87 ? -12.370 -7.421 -1.789 1.00 89.94 87 ASN A N 1
ATOM 674 C CA . ASN A 1 87 ? -12.269 -8.389 -2.895 1.00 89.94 87 ASN A CA 1
ATOM 675 C C . ASN A 1 87 ? -13.118 -7.935 -4.093 1.00 89.94 87 ASN A C 1
ATOM 677 O O . ASN A 1 87 ? -12.639 -8.002 -5.220 1.00 89.94 87 ASN A O 1
ATOM 681 N N . ASP A 1 88 ? -14.300 -7.365 -3.846 1.00 91.31 88 ASP A N 1
ATOM 682 C CA . ASP A 1 88 ? -15.176 -6.854 -4.904 1.00 91.31 88 ASP A CA 1
ATOM 683 C C . ASP A 1 88 ? -14.534 -5.656 -5.621 1.00 91.31 88 ASP A C 1
ATOM 685 O O . ASP A 1 88 ? -14.649 -5.507 -6.838 1.00 91.31 88 ASP A O 1
ATOM 689 N N . VAL A 1 89 ? -13.780 -4.822 -4.892 1.00 90.69 89 VAL A N 1
ATOM 690 C CA . VAL A 1 89 ? -13.004 -3.721 -5.489 1.00 90.69 89 VAL A CA 1
ATOM 691 C C . VAL A 1 89 ? -11.888 -4.245 -6.389 1.00 90.69 89 VAL A C 1
ATOM 693 O O . VAL A 1 89 ? -11.669 -3.694 -7.467 1.00 90.69 89 VAL A O 1
ATOM 696 N N . ILE A 1 90 ? -11.197 -5.314 -5.997 1.00 90.06 90 ILE A N 1
ATOM 697 C CA . ILE A 1 90 ? -10.198 -5.953 -6.863 1.00 90.06 90 ILE A CA 1
ATOM 698 C C . ILE A 1 90 ? -10.861 -6.484 -8.140 1.00 90.06 90 ILE A C 1
ATOM 700 O O . ILE A 1 90 ? -10.393 -6.187 -9.241 1.00 90.06 90 ILE A O 1
ATOM 704 N N . ASP A 1 91 ? -11.978 -7.195 -7.996 1.00 90.06 91 ASP A N 1
ATOM 705 C CA . ASP A 1 91 ? -12.693 -7.824 -9.110 1.00 90.06 91 ASP A CA 1
ATOM 706 C C . ASP A 1 91 ? -13.364 -6.801 -10.043 1.00 90.06 91 ASP A C 1
ATOM 708 O O . ASP A 1 91 ? -13.584 -7.0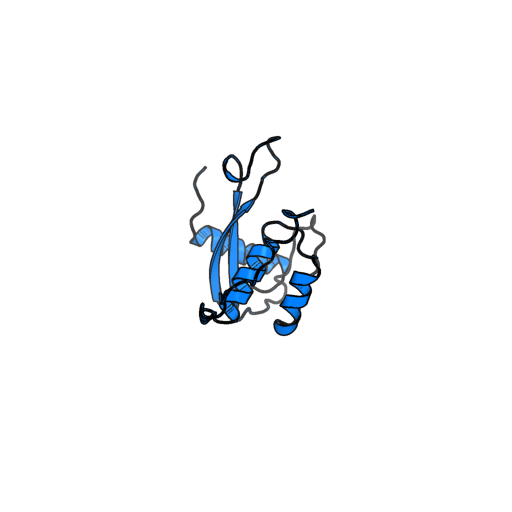80 -11.222 1.00 90.06 91 ASP A O 1
ATOM 712 N N . SER A 1 92 ? -13.627 -5.583 -9.558 1.00 92.12 92 SER A N 1
ATOM 713 C CA . SER A 1 92 ? -14.178 -4.486 -10.364 1.00 92.12 92 SER A CA 1
ATOM 714 C C . SER A 1 92 ? -13.242 -3.983 -11.472 1.00 92.12 92 SER A C 1
ATOM 716 O O . SER A 1 92 ? -13.685 -3.270 -12.373 1.00 92.12 92 SER A O 1
ATOM 718 N N . GLY A 1 93 ? -11.948 -4.318 -11.413 1.00 87.62 93 GLY A N 1
ATOM 719 C CA . GLY A 1 93 ? -10.954 -3.860 -12.386 1.00 87.62 93 GLY A CA 1
ATOM 720 C C . GLY A 1 93 ? -10.561 -2.385 -12.246 1.00 87.62 93 GLY A C 1
ATOM 721 O O . GLY A 1 93 ? -9.956 -1.832 -13.160 1.00 87.62 93 GLY A O 1
ATOM 722 N N . LEU A 1 94 ? -10.870 -1.735 -11.116 1.00 87.06 94 LEU A N 1
ATOM 723 C CA . LEU A 1 94 ? -10.495 -0.335 -10.863 1.00 87.06 94 LEU A CA 1
ATOM 724 C C . LEU A 1 94 ? -8.977 -0.124 -10.718 1.00 87.06 94 LEU A C 1
ATOM 726 O O . LEU A 1 94 ? -8.476 0.975 -10.963 1.00 87.06 94 LEU A O 1
ATOM 730 N N . PHE A 1 95 ? -8.225 -1.161 -10.341 1.00 84.81 95 PHE A N 1
ATOM 731 C CA . PHE A 1 95 ? -6.767 -1.097 -10.246 1.00 84.81 95 PHE A CA 1
ATOM 732 C C . PHE A 1 95 ? -6.116 -1.217 -11.627 1.00 84.81 95 PHE A C 1
ATOM 734 O O . PHE A 1 95 ? -5.863 -2.315 -12.117 1.00 84.81 95 PHE A O 1
ATOM 741 N N . MET A 1 96 ? -5.806 -0.071 -12.232 1.00 82.62 96 MET A N 1
ATOM 742 C CA . MET A 1 96 ? -5.126 0.000 -13.533 1.00 82.62 96 MET A CA 1
ATOM 743 C C . MET A 1 96 ? -3.597 0.045 -13.416 1.00 82.62 96 MET A C 1
ATOM 745 O O . MET A 1 96 ? -2.888 -0.252 -14.377 1.00 82.62 96 MET A O 1
ATOM 749 N N . GLU A 1 97 ? -3.074 0.439 -12.254 1.00 82.69 97 GLU A N 1
ATOM 750 C CA . GLU A 1 97 ? -1.635 0.552 -12.039 1.00 82.69 97 GLU A CA 1
ATOM 751 C C . GLU A 1 97 ? -1.005 -0.820 -11.767 1.00 82.69 97 GLU A C 1
ATOM 753 O O . GLU A 1 97 ? -1.467 -1.580 -10.912 1.00 82.69 97 GLU A O 1
ATOM 758 N N . ALA A 1 98 ? 0.103 -1.109 -12.455 1.00 81.75 98 ALA A N 1
ATOM 759 C CA . ALA A 1 98 ? 0.814 -2.385 -12.368 1.00 81.75 98 ALA A CA 1
ATOM 760 C C . ALA A 1 98 ? 1.298 -2.737 -10.948 1.00 81.75 98 ALA A C 1
ATOM 762 O O . ALA A 1 98 ? 1.481 -3.911 -10.634 1.00 81.75 98 ALA A O 1
ATOM 763 N N . SER A 1 99 ? 1.506 -1.736 -10.088 1.00 86.06 99 SER A N 1
ATOM 764 C CA . SER A 1 99 ? 1.931 -1.907 -8.696 1.00 86.06 99 SER A CA 1
ATOM 765 C C . SER A 1 99 ? 0.755 -2.137 -7.732 1.00 86.06 99 SER A C 1
ATOM 767 O O . SER A 1 99 ? 0.900 -2.851 -6.736 1.00 86.06 99 SER A O 1
ATOM 769 N N . ALA A 1 100 ? -0.422 -1.581 -8.033 1.00 88.81 100 ALA A N 1
ATOM 770 C CA . ALA A 1 100 ? -1.522 -1.480 -7.081 1.00 88.81 100 ALA A CA 1
ATOM 771 C C . ALA A 1 100 ? -2.239 -2.820 -6.860 1.00 88.81 100 ALA A C 1
ATOM 773 O O . ALA A 1 100 ? -2.475 -3.210 -5.715 1.00 88.81 100 ALA A O 1
ATOM 774 N N . LEU A 1 101 ? -2.517 -3.567 -7.935 1.00 90.50 101 LEU A N 1
ATOM 775 C CA . LEU A 1 101 ? -3.173 -4.875 -7.838 1.00 90.50 101 LEU A CA 1
ATOM 776 C C . LEU A 1 101 ? -2.312 -5.916 -7.085 1.00 90.50 101 LEU A C 1
ATOM 778 O O . LEU A 1 101 ? -2.824 -6.541 -6.150 1.00 90.50 101 LEU A O 1
ATOM 782 N N . PRO A 1 102 ? -1.010 -6.100 -7.397 1.00 91.25 102 PRO A N 1
ATOM 783 C CA . PRO A 1 102 ? -0.143 -6.972 -6.604 1.00 91.25 102 PRO A CA 1
ATOM 784 C C . PRO A 1 102 ? -0.060 -6.560 -5.130 1.00 91.25 102 PRO A C 1
ATOM 786 O O . PRO A 1 102 ? -0.114 -7.427 -4.256 1.00 91.25 102 PRO A O 1
ATOM 789 N N . CYS A 1 103 ? 0.025 -5.256 -4.844 1.00 93.25 103 CYS A N 1
ATOM 790 C CA . CYS A 1 103 ? 0.078 -4.741 -3.477 1.00 93.25 103 CYS A CA 1
ATOM 791 C C . CYS A 1 103 ? -1.184 -5.123 -2.688 1.00 93.25 103 CYS A C 1
ATOM 793 O O . CYS A 1 103 ? -1.089 -5.731 -1.619 1.00 93.25 103 CYS A O 1
ATOM 795 N N . ALA A 1 104 ? -2.360 -4.863 -3.265 1.00 92.12 104 ALA A N 1
ATOM 796 C CA . ALA A 1 104 ? -3.662 -5.212 -2.703 1.00 92.12 104 ALA A CA 1
ATOM 797 C C . ALA A 1 104 ? -3.783 -6.715 -2.391 1.00 92.12 104 ALA A C 1
ATOM 799 O O . ALA A 1 104 ? -4.142 -7.102 -1.276 1.00 92.12 104 ALA A O 1
ATOM 800 N N . LEU A 1 105 ? -3.425 -7.579 -3.346 1.00 91.56 105 LEU A N 1
ATOM 801 C CA . LEU A 1 105 ? -3.502 -9.035 -3.185 1.00 91.56 105 LEU A CA 1
ATOM 802 C C . LEU A 1 105 ? -2.543 -9.562 -2.107 1.00 91.56 105 LEU A C 1
ATOM 804 O O . LEU A 1 105 ? -2.923 -10.415 -1.297 1.00 91.56 105 LEU A O 1
ATOM 808 N N . LEU A 1 106 ? -1.305 -9.059 -2.065 1.00 93.12 106 LEU A N 1
ATOM 809 C CA . LEU A 1 106 ? -0.318 -9.446 -1.052 1.00 93.12 106 LEU A CA 1
ATOM 810 C C . LEU A 1 106 ? -0.737 -8.986 0.349 1.00 93.12 106 LEU A C 1
ATOM 812 O O . LEU A 1 106 ? -0.630 -9.764 1.303 1.00 93.12 106 LEU A O 1
ATOM 816 N N . ALA A 1 107 ? -1.262 -7.765 0.469 1.00 93.56 107 ALA A N 1
ATOM 817 C CA . ALA A 1 107 ? -1.797 -7.232 1.716 1.00 93.56 107 ALA A CA 1
ATOM 818 C C . ALA A 1 107 ? -2.972 -8.081 2.226 1.00 93.56 107 ALA A C 1
ATOM 820 O O . ALA A 1 107 ? -2.940 -8.547 3.368 1.00 93.56 107 ALA A O 1
ATOM 821 N N . LEU A 1 108 ? -3.957 -8.383 1.371 1.00 91.50 108 LEU A N 1
ATOM 822 C CA . LEU A 1 108 ? -5.083 -9.255 1.719 1.00 91.50 108 LEU A CA 1
ATOM 823 C C . LEU A 1 108 ? -4.624 -10.643 2.165 1.00 91.50 108 LEU A C 1
ATOM 825 O O . LEU A 1 108 ? -5.112 -11.162 3.170 1.00 91.50 108 LEU A O 1
ATOM 829 N N . ARG A 1 109 ? -3.668 -11.252 1.454 1.00 90.56 109 ARG A N 1
ATOM 830 C CA . ARG A 1 109 ? -3.113 -12.562 1.821 1.00 90.56 109 ARG A CA 1
ATOM 831 C C . ARG A 1 109 ? -2.459 -12.535 3.203 1.00 90.56 109 ARG A C 1
ATOM 833 O O . ARG A 1 109 ? -2.589 -13.503 3.956 1.00 90.56 109 ARG A O 1
ATOM 840 N N . LYS A 1 110 ? -1.752 -11.449 3.527 1.00 91.06 110 LYS A N 1
ATOM 841 C CA . LYS A 1 110 ? -1.090 -11.258 4.821 1.00 91.06 110 LYS A CA 1
ATOM 842 C C . LYS A 1 110 ? -2.109 -11.051 5.946 1.00 91.06 110 LYS A C 1
ATOM 844 O O . LYS A 1 110 ? -1.988 -11.710 6.973 1.00 91.06 110 LYS A O 1
ATOM 849 N N . LEU A 1 111 ? -3.129 -10.217 5.728 1.00 90.06 111 LEU A N 1
ATOM 850 C CA . LEU A 1 111 ? -4.193 -9.920 6.698 1.00 90.06 111 LEU A CA 1
ATOM 851 C C . LEU A 1 111 ? -5.100 -11.124 6.979 1.00 90.06 111 LEU A C 1
ATOM 853 O O . LEU A 1 111 ? -5.402 -11.413 8.132 1.00 90.06 111 LEU A O 1
ATOM 857 N N . LYS A 1 112 ? -5.480 -11.881 5.943 1.00 82.50 112 LYS A N 1
ATOM 858 C CA . LYS A 1 112 ? -6.275 -13.116 6.078 1.00 82.50 112 LYS A CA 1
ATOM 859 C C . LYS A 1 112 ? -5.469 -14.281 6.677 1.00 82.50 112 LYS A C 1
ATOM 861 O O . LYS A 1 112 ? -6.007 -15.375 6.831 1.00 82.50 112 LYS A O 1
ATOM 866 N N . GLY A 1 113 ? -4.187 -14.061 7.000 1.00 65.62 113 GLY A N 1
ATOM 867 C CA . GLY A 1 113 ? -3.328 -15.010 7.702 1.00 65.62 113 GLY A CA 1
ATOM 868 C C . GLY A 1 113 ? -3.267 -16.370 7.020 1.00 65.62 113 GLY A C 1
ATOM 869 O O . GLY A 1 113 ? -3.512 -17.367 7.690 1.00 65.62 113 GLY A O 1
ATOM 870 N N . PHE A 1 114 ? -3.005 -16.407 5.703 1.00 45.53 114 PHE A N 1
ATOM 871 C CA . PHE A 1 114 ? -3.118 -17.609 4.864 1.00 45.53 114 PHE A CA 1
ATOM 872 C C . PHE A 1 114 ? -2.578 -18.874 5.564 1.00 45.53 114 PHE A C 1
ATOM 874 O O . PHE A 1 114 ? -1.388 -19.185 5.498 1.00 45.53 114 PHE A O 1
ATOM 881 N N . LYS A 1 115 ? -3.482 -19.644 6.187 1.00 39.34 115 LYS A N 1
ATOM 882 C CA . LYS A 1 115 ? -3.348 -21.095 6.260 1.00 39.34 115 LYS A CA 1
ATOM 883 C C . LYS A 1 115 ? -3.391 -21.540 4.809 1.00 39.34 115 LYS A C 1
ATOM 885 O O . LYS A 1 115 ? -4.349 -21.224 4.108 1.00 39.34 115 LYS A O 1
ATOM 890 N N . SER A 1 116 ? -2.330 -22.196 4.350 1.00 37.84 116 SER A N 1
ATOM 891 C CA . SER A 1 116 ? -2.308 -22.848 3.044 1.00 37.84 116 SER A CA 1
ATOM 892 C C . SER A 1 116 ? -3.651 -23.532 2.795 1.00 37.84 116 SER A C 1
ATOM 894 O O . SER A 1 116 ? -4.080 -24.330 3.633 1.00 37.84 116 SER A O 1
ATOM 896 N N . MET A 1 117 ? -4.307 -23.248 1.669 1.00 34.75 117 MET A N 1
ATOM 897 C CA . MET A 1 117 ? -5.322 -24.171 1.169 1.00 34.75 117 MET A CA 1
ATOM 898 C C . MET A 1 117 ? -4.693 -25.571 1.163 1.00 34.75 117 MET A C 1
ATOM 900 O O . MET A 1 117 ? -3.592 -25.711 0.618 1.00 34.75 117 MET A O 1
ATOM 904 N N . PRO A 1 118 ? -5.306 -26.592 1.789 1.00 39.25 118 PRO A N 1
ATOM 905 C CA . PRO A 1 118 ? -4.844 -27.949 1.587 1.00 39.25 118 PRO A CA 1
ATOM 906 C C . PRO A 1 118 ? -4.934 -28.234 0.089 1.00 39.25 118 PRO A C 1
ATOM 908 O O . PRO A 1 118 ? -5.969 -28.027 -0.542 1.00 39.25 118 PRO A O 1
ATOM 911 N N . THR A 1 119 ? -3.834 -28.708 -0.482 1.00 46.75 119 THR A N 1
ATOM 912 C CA . THR A 1 119 ? -3.674 -29.126 -1.882 1.00 46.75 119 THR A CA 1
ATOM 913 C C . THR A 1 119 ? -4.577 -30.307 -2.277 1.00 46.75 119 THR A C 1
ATOM 915 O O . THR A 1 119 ? -4.395 -30.897 -3.334 1.00 46.75 119 THR A O 1
ATOM 918 N N . SER A 1 120 ? -5.588 -30.652 -1.478 1.00 43.25 120 SER A N 1
ATOM 919 C CA . SER A 1 120 ? -6.474 -31.799 -1.686 1.00 43.25 120 SER A CA 1
ATOM 920 C C . SER A 1 120 ? -7.668 -31.518 -2.610 1.00 43.25 120 SER A C 1
ATOM 922 O O . SER A 1 120 ? -8.640 -32.261 -2.590 1.00 43.25 120 SER A O 1
ATOM 924 N N . ARG A 1 121 ? -7.626 -30.456 -3.423 1.00 44.44 121 ARG A N 1
ATOM 925 C CA . ARG A 1 121 ? -8.558 -30.256 -4.551 1.00 44.44 121 ARG A CA 1
ATOM 926 C C . ARG A 1 121 ? -7.825 -29.925 -5.854 1.00 44.44 121 ARG A C 1
ATOM 928 O O . ARG A 1 121 ? -8.224 -29.050 -6.609 1.00 44.44 121 ARG A O 1
ATOM 935 N N . MET A 1 122 ? -6.752 -30.663 -6.126 1.00 37.66 122 MET A N 1
ATOM 936 C CA . MET A 1 122 ? -6.444 -31.103 -7.491 1.00 37.66 122 MET A CA 1
ATOM 937 C C . MET A 1 122 ? -6.865 -32.573 -7.615 1.00 37.66 122 MET A C 1
ATOM 939 O O . MET A 1 122 ? -6.047 -33.451 -7.862 1.00 37.66 122 MET A O 1
ATOM 943 N N . GLU A 1 123 ? -8.146 -32.860 -7.389 1.00 40.16 123 GLU A N 1
ATOM 944 C CA . GLU A 1 123 ? -8.727 -34.105 -7.887 1.00 40.16 123 GLU A CA 1
ATOM 945 C C . GLU A 1 123 ? -9.229 -33.815 -9.300 1.00 40.16 123 GLU A C 1
ATOM 947 O O . GLU A 1 123 ? -10.223 -33.123 -9.496 1.00 40.16 123 GLU A O 1
ATOM 952 N N . THR A 1 124 ? -8.419 -34.268 -10.260 1.00 43.31 124 THR A N 1
ATOM 953 C CA . THR A 1 124 ? -8.787 -34.708 -11.613 1.00 43.31 124 THR A CA 1
ATOM 954 C C . THR A 1 124 ? -9.865 -33.900 -12.335 1.00 43.31 124 THR A C 1
ATOM 956 O O . THR A 1 124 ? -11.058 -34.093 -12.117 1.00 43.31 124 THR A O 1
ATOM 959 N N . ALA A 1 125 ? -9.437 -33.096 -13.312 1.00 35.78 125 ALA A N 1
ATOM 960 C CA . ALA A 1 125 ? -10.281 -32.760 -14.453 1.00 35.78 125 ALA A CA 1
ATOM 961 C C . ALA A 1 125 ? -10.739 -34.069 -15.134 1.00 35.78 125 ALA A C 1
ATOM 963 O O . ALA A 1 125 ? -9.874 -34.819 -15.598 1.00 35.78 125 ALA A O 1
ATOM 964 N N . PRO A 1 126 ? -12.046 -34.383 -15.198 1.00 40.16 126 PRO A N 1
ATOM 965 C CA . PRO A 1 126 ? -12.527 -35.477 -16.020 1.00 40.16 126 PRO A CA 1
ATOM 966 C C . PRO A 1 126 ? -12.597 -34.990 -17.472 1.00 40.16 126 PRO A C 1
ATOM 968 O O . PRO A 1 126 ? -13.296 -34.030 -17.782 1.00 40.16 126 PRO A O 1
ATOM 971 N N . GLU A 1 127 ? -11.815 -35.649 -18.325 1.00 49.00 127 GLU A N 1
ATOM 972 C CA . GLU A 1 127 ? -12.157 -36.012 -19.706 1.00 49.00 127 GLU A CA 1
ATOM 973 C C . GLU A 1 127 ? -12.874 -34.955 -20.570 1.00 49.00 127 GLU A C 1
ATOM 975 O O . GLU A 1 127 ? -14.090 -34.964 -20.728 1.00 49.00 127 GLU A O 1
ATOM 980 N N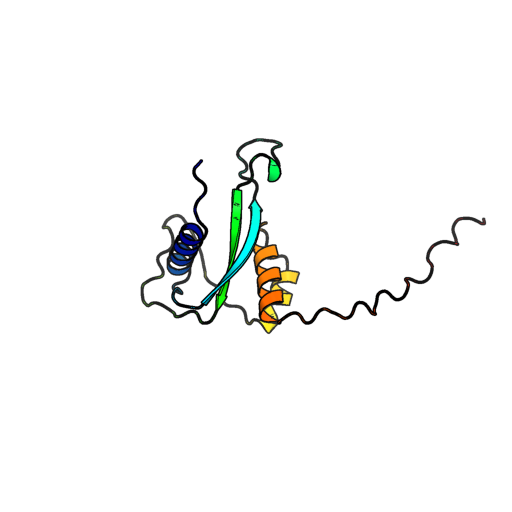 . ILE A 1 128 ? -12.093 -34.128 -21.271 1.00 45.16 128 ILE A N 1
ATOM 981 C CA . ILE A 1 128 ? -12.477 -33.642 -22.608 1.00 45.16 128 ILE A CA 1
ATOM 982 C C . ILE A 1 128 ? -11.282 -33.849 -23.535 1.00 45.16 128 ILE A C 1
ATOM 984 O O . ILE A 1 128 ? -10.583 -32.907 -23.886 1.00 45.16 128 ILE A O 1
ATOM 988 N N . MET A 1 129 ? -11.012 -35.105 -23.883 1.00 46.62 129 MET A N 1
ATOM 989 C CA . MET A 1 129 ? -10.232 -35.489 -25.062 1.00 46.62 129 MET A CA 1
ATOM 990 C C . MET A 1 129 ? -10.605 -36.922 -25.446 1.00 46.62 129 MET A C 1
ATOM 992 O O . MET A 1 129 ? -9.837 -37.826 -25.151 1.00 46.62 129 MET A O 1
ATOM 996 N N . ASP A 1 130 ? -11.779 -37.127 -26.062 1.00 48.62 130 ASP A N 1
ATOM 997 C CA . ASP A 1 130 ? -11.959 -38.200 -27.063 1.00 48.62 130 ASP A CA 1
ATOM 998 C C . ASP A 1 130 ? -13.287 -38.115 -27.859 1.00 48.62 130 ASP A C 1
ATOM 1000 O O . ASP A 1 130 ? -14.060 -39.065 -27.912 1.00 48.62 130 ASP A O 1
ATOM 1004 N N . GLU A 1 131 ? -13.592 -36.986 -28.520 1.00 44.06 131 GLU A N 1
ATOM 1005 C CA . GLU A 1 131 ? -14.746 -36.953 -29.453 1.00 44.06 131 GLU A CA 1
ATOM 1006 C C . GLU A 1 131 ? -14.524 -36.205 -30.782 1.00 44.06 131 GLU A C 1
ATOM 1008 O O . GLU A 1 131 ? -15.471 -35.865 -31.487 1.00 44.06 131 GLU A O 1
ATOM 1013 N N . LEU A 1 132 ? -13.265 -36.019 -31.199 1.00 48.91 132 LEU A N 1
ATOM 1014 C CA . LEU A 1 132 ? -12.923 -35.480 -32.531 1.00 48.91 132 LEU A CA 1
ATOM 1015 C C . LEU A 1 132 ? -12.072 -36.428 -33.399 1.00 48.91 132 LEU A C 1
ATOM 1017 O O . LEU A 1 132 ? -11.519 -36.008 -34.410 1.00 48.91 132 LEU A O 1
ATOM 1021 N N . GLY A 1 133 ? -11.997 -37.717 -33.046 1.00 43.75 133 GLY A N 1
ATOM 1022 C CA . GLY A 1 133 ? -11.189 -38.718 -33.762 1.00 43.75 133 GLY A CA 1
ATOM 1023 C C . GLY A 1 133 ? -11.950 -39.838 -34.481 1.00 43.75 133 GLY A C 1
ATOM 1024 O O . GLY A 1 133 ? -11.308 -40.712 -35.060 1.00 43.75 133 GLY A O 1
ATOM 1025 N N . ARG A 1 134 ? -13.290 -39.870 -34.451 1.00 50.19 134 ARG A N 1
ATOM 1026 C CA . ARG A 1 134 ? -14.082 -40.868 -35.199 1.00 50.19 134 ARG A CA 1
ATOM 1027 C C . ARG A 1 134 ? -15.344 -40.263 -35.804 1.00 50.19 134 ARG A C 1
ATOM 1029 O O . ARG A 1 134 ? -16.425 -40.396 -35.236 1.00 50.19 134 ARG A O 1
ATOM 1036 N N . ARG A 1 135 ? -15.202 -39.639 -36.971 1.00 47.22 135 ARG A N 1
ATOM 1037 C CA . ARG A 1 135 ? -16.237 -39.580 -38.011 1.00 47.22 135 ARG A CA 1
ATOM 1038 C C . ARG A 1 135 ? -15.570 -39.685 -39.370 1.00 47.22 135 ARG A C 1
ATOM 1040 O O . ARG A 1 135 ? -14.513 -39.038 -39.531 1.00 47.22 135 ARG A O 1
#

Foldseek 3Di:
DPDDDPVRVVVVVQLQCCQAPQWHDFDKAWLFWDWDAPPPDPPDDSVRHTDTDTAIQGPPIDGHPPSHHHDPPDDDDDDDDPLVCVVVVLVVVPPPDPGPSVNSVSNNCVVVVDPDDPPVPVPDDDDDPDDPPDD

Radius of gyration: 20.8 Å; chains: 1; bounding box: 40×62×52 Å

InterPro domains:
  IPR015797 NUDIX hydrolase-like domain superfamily [SSF55811] (20-109)

pLDDT: mean 79.72, std 18.87, range [34.75, 96.12]

Organism: NCBI:txid1797298

Sequence (135 aa):
MPTATAEEILARTKESYLKETGYGEGNWSYLGHVMIETGKYRGAGPDDHGLPAHMFLATELEKEAGARNPNKNEIMETVFVPLDEFNDVIDSGLFMEASALPCALLALRKLKGFKSMPTSRMETAPEIMDELGRR